Protein AF-A0A4X2KZA6-F1 (afdb_monomer_lite)

Foldseek 3Di:
DDDPPPPPPVPVLVVLLPDPPRDPVVLVPDPCNVVCVVDPDPSNVLVVLVVVLCVLLDPDVVSLCCCLQDLVNVVVLLVQLVDPDAHDLVVLQSSLSSLLSSCLPNVVSNLVSLLVPLCNVVSLVSHVVRVSSVVSVVSLCPSCPDPVSNCSNVPSPPDD

Organism: Vombatus ursinus (NCBI:txid29139)

Structure (mmCIF, N/CA/C/O backbone):
data_AF-A0A4X2KZA6-F1
#
_entry.id   AF-A0A4X2KZA6-F1
#
loop_
_atom_site.group_PDB
_atom_site.id
_atom_site.type_symbol
_atom_site.label_atom_id
_atom_site.label_alt_id
_atom_site.label_comp_id
_atom_site.label_asym_id
_atom_site.label_entity_id
_atom_site.label_seq_id
_atom_site.pdbx_PDB_ins_code
_atom_site.Cartn_x
_atom_site.Cartn_y
_atom_site.Cartn_z
_atom_site.occupancy
_atom_site.B_iso_or_equiv
_atom_site.auth_seq_id
_atom_site.auth_comp_id
_atom_site.auth_asym_id
_atom_site.auth_atom_id
_atom_site.pdbx_PDB_model_num
ATOM 1 N N . MET A 1 1 ? 1.446 -17.021 -38.242 1.00 48.38 1 MET A N 1
ATOM 2 C CA . MET A 1 1 ? 2.763 -16.904 -37.581 1.00 48.38 1 MET A CA 1
ATOM 3 C C . MET A 1 1 ? 3.527 -15.846 -38.329 1.00 48.38 1 MET A C 1
ATOM 5 O O . MET A 1 1 ? 3.624 -16.036 -39.526 1.00 48.38 1 MET A O 1
ATOM 9 N N . PHE A 1 2 ? 3.976 -14.765 -37.694 1.00 45.69 2 PHE A N 1
ATOM 10 C CA . PHE A 1 2 ? 5.085 -13.931 -38.177 1.00 45.69 2 PHE A CA 1
ATOM 11 C C . PHE A 1 2 ? 5.324 -12.830 -37.121 1.00 45.69 2 PHE A C 1
ATOM 13 O O . PHE A 1 2 ? 4.521 -11.911 -36.998 1.00 45.69 2 PHE A O 1
ATOM 20 N N . TRP A 1 3 ? 6.407 -13.007 -36.352 1.00 40.50 3 TRP A N 1
ATOM 21 C CA . TRP A 1 3 ? 7.019 -12.091 -35.370 1.00 40.50 3 TRP A CA 1
ATOM 22 C C . TRP A 1 3 ? 6.390 -11.980 -33.969 1.00 40.50 3 TRP A C 1
ATOM 24 O O . TRP A 1 3 ? 5.631 -11.067 -33.665 1.00 40.50 3 TRP A O 1
ATOM 34 N N . LYS A 1 4 ? 6.827 -12.865 -33.063 1.00 40.06 4 LYS A N 1
ATOM 35 C CA . LYS A 1 4 ? 7.121 -12.457 -31.683 1.00 40.06 4 LYS A CA 1
ATOM 36 C C . LYS A 1 4 ? 8.553 -11.933 -31.685 1.00 40.06 4 LYS A C 1
ATOM 38 O O . LYS A 1 4 ? 9.493 -12.718 -31.767 1.00 40.06 4 LYS A O 1
ATOM 43 N N . PHE A 1 5 ? 8.703 -10.615 -31.694 1.00 41.19 5 PHE A N 1
ATOM 44 C CA . PHE A 1 5 ? 9.965 -9.979 -31.340 1.00 41.19 5 PHE A CA 1
ATOM 45 C C . PHE A 1 5 ? 10.060 -10.002 -29.812 1.00 41.19 5 PHE A C 1
ATOM 47 O O . PHE A 1 5 ? 9.687 -9.044 -29.146 1.00 41.19 5 PHE A O 1
ATOM 54 N N . ASP A 1 6 ? 10.529 -11.120 -29.259 1.00 43.50 6 ASP A N 1
ATOM 55 C CA . ASP A 1 6 ? 11.071 -11.144 -27.900 1.00 43.50 6 ASP A CA 1
ATOM 56 C C . ASP A 1 6 ? 12.469 -10.509 -27.956 1.00 43.50 6 ASP A C 1
ATOM 58 O O . ASP A 1 6 ? 13.498 -11.182 -27.918 1.00 43.50 6 ASP A O 1
ATOM 62 N N . LEU A 1 7 ? 12.512 -9.187 -28.134 1.00 42.56 7 LEU A N 1
ATOM 63 C CA . LEU A 1 7 ? 13.711 -8.404 -27.875 1.00 42.56 7 LEU A CA 1
ATOM 64 C C . LEU A 1 7 ? 13.759 -8.147 -26.370 1.00 42.56 7 LEU A C 1
ATOM 66 O O . LEU A 1 7 ? 13.344 -7.097 -25.891 1.00 42.56 7 LEU A O 1
ATOM 70 N N . HIS A 1 8 ? 14.331 -9.089 -25.623 1.00 50.12 8 HIS A N 1
ATOM 71 C CA . HIS A 1 8 ? 15.082 -8.718 -24.425 1.00 50.12 8 HIS A CA 1
ATOM 72 C C . HIS A 1 8 ? 16.350 -7.973 -24.877 1.00 50.12 8 HIS A C 1
ATOM 74 O O . HIS A 1 8 ? 17.467 -8.470 -24.754 1.00 50.12 8 HIS A O 1
ATOM 80 N N . THR A 1 9 ? 16.188 -6.788 -25.467 1.00 44.00 9 THR A N 1
ATOM 81 C CA . THR A 1 9 ? 17.254 -5.787 -25.444 1.00 44.00 9 THR A CA 1
ATOM 82 C C . THR A 1 9 ? 17.269 -5.311 -24.004 1.00 44.00 9 THR A C 1
ATOM 84 O O . THR A 1 9 ? 16.255 -4.793 -23.548 1.00 44.00 9 THR A O 1
ATOM 87 N N . SER A 1 10 ? 18.346 -5.560 -23.256 1.00 53.88 10 SER A N 1
ATOM 88 C CA . SER A 1 10 ? 18.483 -4.975 -21.920 1.00 53.88 10 SER A CA 1
ATOM 89 C C . SER A 1 10 ? 18.357 -3.462 -22.079 1.00 53.88 10 SER A C 1
ATOM 91 O O . SER A 1 10 ? 19.230 -2.848 -22.702 1.00 53.88 10 SER A O 1
ATOM 93 N N . SER A 1 11 ? 17.253 -2.886 -21.610 1.00 65.69 11 SER A N 1
ATOM 94 C CA . SER A 1 11 ? 17.019 -1.449 -21.698 1.00 65.69 11 SER A CA 1
ATOM 95 C C . SER A 1 11 ? 18.155 -0.724 -20.971 1.00 65.69 11 SER A C 1
ATOM 97 O O . SER A 1 11 ? 18.778 -1.264 -20.050 1.00 65.69 11 SER A O 1
ATOM 99 N N . HIS A 1 12 ? 18.484 0.499 -21.381 1.00 81.31 12 HIS A N 1
ATOM 100 C CA . HIS A 1 12 ? 19.470 1.306 -20.653 1.00 81.31 12 HIS A CA 1
ATOM 101 C C . HIS A 1 12 ? 19.056 1.461 -19.171 1.00 81.31 12 HIS A C 1
ATOM 103 O O . HIS A 1 12 ? 19.890 1.389 -18.264 1.00 81.31 12 HIS A O 1
ATOM 109 N N . ILE A 1 13 ? 17.742 1.472 -18.926 1.00 87.19 13 ILE A N 1
ATOM 110 C CA . ILE A 1 13 ? 17.094 1.385 -17.615 1.00 87.19 13 ILE A CA 1
ATOM 111 C C . ILE A 1 13 ? 17.551 0.169 -16.794 1.00 87.19 13 ILE A C 1
ATOM 113 O O . ILE A 1 13 ? 17.859 0.325 -15.615 1.00 87.19 13 ILE A O 1
ATOM 117 N N . ASP A 1 14 ? 17.686 -1.026 -17.374 1.00 88.00 14 ASP A N 1
ATOM 118 C CA . ASP A 1 14 ? 18.187 -2.213 -16.660 1.00 88.00 14 ASP A CA 1
ATOM 119 C C . ASP A 1 14 ? 19.628 -2.042 -16.148 1.00 88.00 14 ASP A C 1
ATOM 121 O O . ASP A 1 14 ? 20.004 -2.643 -15.136 1.00 88.00 14 ASP A O 1
ATOM 125 N N . THR A 1 15 ? 20.441 -1.248 -16.852 1.00 88.38 15 THR A N 1
ATOM 126 C CA . THR A 1 15 ? 21.821 -0.925 -16.453 1.00 88.38 15 THR A CA 1
ATOM 127 C C . THR A 1 15 ? 21.826 0.122 -15.347 1.00 88.38 15 THR A C 1
ATOM 129 O O . THR A 1 15 ? 22.560 -0.011 -14.370 1.00 88.38 15 THR A O 1
ATOM 132 N N . LEU A 1 16 ? 20.963 1.132 -15.455 1.00 90.25 16 LEU A N 1
ATOM 133 C CA . LEU A 1 16 ? 20.793 2.149 -14.421 1.00 90.25 16 LEU A CA 1
ATOM 134 C C . LEU A 1 16 ? 20.285 1.556 -13.110 1.00 90.25 16 LEU A C 1
ATOM 136 O O . LEU A 1 16 ? 20.833 1.862 -12.058 1.00 90.25 16 LEU A O 1
ATOM 140 N N . LEU A 1 17 ? 19.298 0.660 -13.162 1.00 90.06 17 LEU A N 1
ATOM 141 C CA . LEU A 1 17 ? 18.714 0.013 -11.982 1.00 90.06 17 LEU A CA 1
ATOM 142 C C . LEU A 1 17 ? 19.701 -0.883 -11.214 1.00 90.06 17 LEU A C 1
ATOM 144 O O . LEU A 1 17 ? 19.417 -1.252 -10.078 1.00 90.06 17 LEU A O 1
ATOM 148 N N . GLN A 1 18 ? 20.840 -1.247 -11.812 1.00 89.19 18 GLN A N 1
ATOM 149 C CA . GLN A 1 18 ? 21.914 -1.988 -11.138 1.00 89.19 18 GLN A CA 1
ATOM 150 C C . GLN A 1 18 ? 22.877 -1.085 -10.365 1.00 89.19 18 GLN A C 1
ATOM 152 O O . GLN A 1 18 ? 23.719 -1.587 -9.624 1.00 89.19 18 GLN A O 1
ATOM 157 N N . ARG A 1 19 ? 22.789 0.232 -10.551 1.00 92.06 19 ARG A N 1
ATOM 158 C CA . ARG A 1 19 ? 23.653 1.188 -9.872 1.00 92.06 19 ARG A CA 1
ATOM 159 C C . ARG A 1 19 ? 23.135 1.472 -8.467 1.00 92.06 19 ARG A C 1
ATOM 161 O O . ARG A 1 19 ? 21.994 1.897 -8.297 1.00 92.06 19 ARG A O 1
ATOM 168 N N . ASP A 1 20 ? 24.004 1.318 -7.473 1.00 86.75 20 ASP A N 1
ATOM 169 C CA . ASP A 1 20 ? 23.682 1.629 -6.074 1.00 86.75 20 ASP A CA 1
ATOM 170 C C . ASP A 1 20 ? 23.454 3.136 -5.836 1.00 86.75 20 ASP A C 1
ATOM 172 O O . ASP A 1 20 ? 22.766 3.518 -4.892 1.00 86.75 20 ASP A O 1
ATOM 176 N N . ASP A 1 21 ? 24.010 3.999 -6.696 1.00 90.19 21 ASP A N 1
ATOM 177 C CA . ASP A 1 21 ? 23.925 5.463 -6.621 1.00 90.19 21 ASP A CA 1
ATOM 178 C C . ASP A 1 21 ? 22.786 6.070 -7.462 1.00 90.19 21 ASP A C 1
ATOM 180 O O . ASP A 1 21 ? 22.720 7.292 -7.618 1.00 90.19 21 ASP A O 1
ATOM 184 N N . LEU A 1 22 ? 21.890 5.243 -8.017 1.00 91.56 22 LEU A N 1
ATOM 185 C CA . LEU A 1 22 ? 20.811 5.711 -8.885 1.00 91.56 22 LEU A CA 1
ATOM 186 C C . LEU A 1 22 ? 19.829 6.624 -8.137 1.00 91.56 22 LEU A C 1
ATOM 188 O O . LEU A 1 22 ? 19.116 6.196 -7.222 1.00 91.56 22 LEU A O 1
ATOM 192 N N . VAL A 1 23 ? 19.692 7.859 -8.619 1.00 90.50 23 VAL A N 1
ATOM 193 C CA . VAL A 1 23 ? 18.661 8.799 -8.159 1.00 90.50 23 VAL A CA 1
ATOM 194 C C . VAL A 1 23 ? 17.470 8.830 -9.113 1.00 90.50 23 VAL A C 1
ATOM 196 O O . VAL A 1 23 ? 17.629 8.690 -10.323 1.00 90.50 23 VAL A O 1
ATOM 199 N N . LEU A 1 24 ? 16.272 9.090 -8.576 1.00 91.06 24 LEU A N 1
ATOM 200 C CA . LEU A 1 24 ? 15.030 9.098 -9.358 1.00 91.06 24 LEU A CA 1
ATOM 201 C C . LEU A 1 24 ? 15.098 10.041 -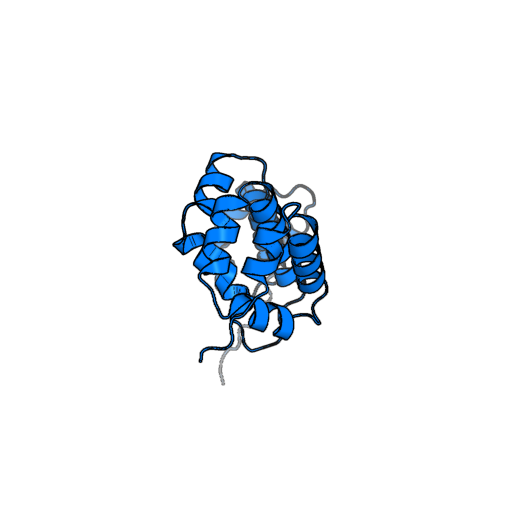10.570 1.00 91.06 24 LEU A C 1
ATOM 203 O O . LEU A 1 24 ? 14.591 9.690 -11.626 1.00 91.06 24 LEU A O 1
ATOM 207 N N . ALA A 1 25 ? 15.745 11.203 -10.439 1.00 91.06 25 ALA A N 1
ATOM 208 C CA . ALA A 1 25 ? 15.889 12.156 -11.542 1.00 91.06 25 ALA A CA 1
ATOM 209 C C . ALA A 1 25 ? 16.592 11.533 -12.759 1.00 91.06 25 ALA A C 1
ATOM 211 O O . ALA A 1 25 ? 16.088 11.648 -13.866 1.00 91.06 25 ALA A O 1
ATOM 212 N N . GLN A 1 26 ? 17.676 10.781 -12.535 1.00 91.00 26 GLN A N 1
ATOM 213 C CA . GLN A 1 26 ? 18.400 10.098 -13.613 1.00 91.00 26 GLN A CA 1
ATOM 214 C C . GLN A 1 26 ? 17.520 9.069 -14.320 1.00 91.00 26 GLN A C 1
ATOM 216 O O . GLN A 1 26 ? 17.591 8.942 -15.530 1.00 91.00 26 GLN A O 1
ATOM 221 N N . LEU A 1 27 ? 16.679 8.348 -13.573 1.00 91.19 27 LEU A N 1
ATOM 222 C CA . LEU A 1 27 ? 15.742 7.393 -14.160 1.00 91.19 27 LEU A CA 1
ATOM 223 C C . LEU A 1 27 ? 14.638 8.092 -14.972 1.00 91.19 27 LEU A C 1
ATOM 225 O O . LEU A 1 27 ? 14.212 7.568 -15.993 1.00 91.19 27 LEU A O 1
ATOM 229 N N . LEU A 1 28 ? 14.150 9.247 -14.510 1.00 90.44 28 LEU A N 1
ATOM 230 C CA . LEU A 1 28 ? 13.095 10.006 -15.190 1.00 90.44 28 LEU A CA 1
ATOM 231 C C . LEU A 1 28 ? 13.591 10.770 -16.424 1.00 90.44 28 LEU A C 1
ATOM 233 O O . LEU A 1 28 ? 12.772 11.107 -17.277 1.00 90.44 28 LEU A O 1
ATOM 237 N N . ASP A 1 29 ? 14.896 11.026 -16.515 1.00 92.50 29 ASP A N 1
ATOM 238 C CA . ASP A 1 29 ? 15.534 11.648 -17.678 1.00 92.50 29 ASP A CA 1
ATOM 239 C C . ASP A 1 29 ? 15.680 10.675 -18.868 1.00 92.50 29 ASP A C 1
ATOM 241 O O . ASP A 1 29 ? 15.975 11.106 -19.983 1.00 92.50 29 ASP A O 1
ATOM 245 N N . GLU A 1 30 ? 15.445 9.374 -18.666 1.00 90.81 30 GLU A N 1
ATOM 246 C CA . GLU A 1 30 ? 15.518 8.365 -19.727 1.00 90.81 30 GLU A CA 1
ATOM 247 C C . GLU A 1 30 ? 14.330 8.457 -20.698 1.00 90.81 30 GLU A C 1
ATOM 249 O O . GLU A 1 30 ? 13.163 8.416 -20.300 1.00 90.81 30 GLU A O 1
ATOM 254 N N . GLU A 1 31 ? 14.615 8.532 -22.003 1.00 87.19 31 GLU A N 1
ATOM 255 C CA . GLU A 1 31 ? 13.598 8.736 -23.050 1.00 87.19 31 GLU A CA 1
ATOM 256 C C . GLU A 1 31 ? 12.568 7.594 -23.129 1.00 87.19 31 GLU A C 1
ATOM 258 O O . GLU A 1 31 ? 11.407 7.803 -23.497 1.00 87.19 31 GLU A O 1
ATOM 263 N N . ASP A 1 32 ? 12.978 6.377 -22.774 1.00 87.88 32 ASP A N 1
ATOM 264 C CA . ASP A 1 32 ? 12.167 5.165 -22.818 1.00 87.88 32 ASP A CA 1
ATOM 265 C C . ASP A 1 32 ? 11.449 4.852 -21.493 1.00 87.88 32 ASP A C 1
ATOM 267 O O . ASP A 1 32 ? 10.580 3.976 -21.481 1.00 87.88 32 ASP A O 1
ATOM 271 N N . VAL A 1 33 ? 11.684 5.606 -20.405 1.00 88.00 33 VAL A N 1
ATOM 272 C CA . VAL A 1 33 ? 11.130 5.309 -19.062 1.00 88.00 33 VAL A CA 1
ATOM 273 C C . VAL A 1 33 ? 9.614 5.163 -19.054 1.00 88.00 33 VAL A C 1
ATOM 275 O O . VAL A 1 33 ? 9.063 4.241 -18.448 1.00 88.00 33 VAL A O 1
ATOM 278 N N . LEU A 1 34 ? 8.916 6.030 -19.787 1.00 87.62 34 LEU A N 1
ATOM 279 C CA . LEU A 1 34 ? 7.460 5.989 -19.888 1.00 87.62 34 LEU A CA 1
ATOM 280 C C . LEU A 1 34 ? 6.957 4.800 -20.711 1.00 87.62 34 LEU A C 1
ATOM 282 O O . LEU A 1 34 ? 5.819 4.375 -20.514 1.00 87.62 34 LEU A O 1
ATO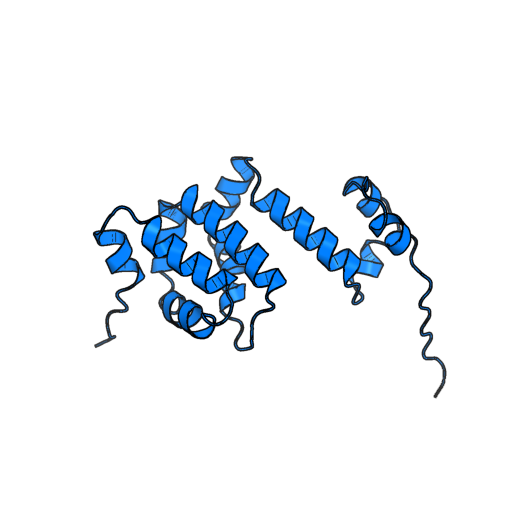M 286 N N . GLN A 1 35 ? 7.749 4.288 -21.653 1.00 86.19 35 GLN A N 1
ATOM 287 C CA . GLN A 1 35 ? 7.389 3.099 -22.428 1.00 86.19 35 GLN A CA 1
ATOM 288 C C . GLN A 1 35 ? 7.665 1.830 -21.626 1.00 86.19 35 GLN A C 1
ATOM 290 O O . GLN A 1 35 ? 6.797 0.960 -21.567 1.00 86.19 35 GLN A O 1
ATOM 295 N N . GLU A 1 36 ? 8.797 1.772 -20.926 1.00 85.56 36 GLU A N 1
ATOM 296 C CA . GLU A 1 36 ? 9.142 0.663 -20.033 1.00 85.56 36 GLU A CA 1
ATOM 297 C C . GLU A 1 36 ? 8.150 0.527 -18.868 1.00 85.56 36 GLU A C 1
ATOM 299 O 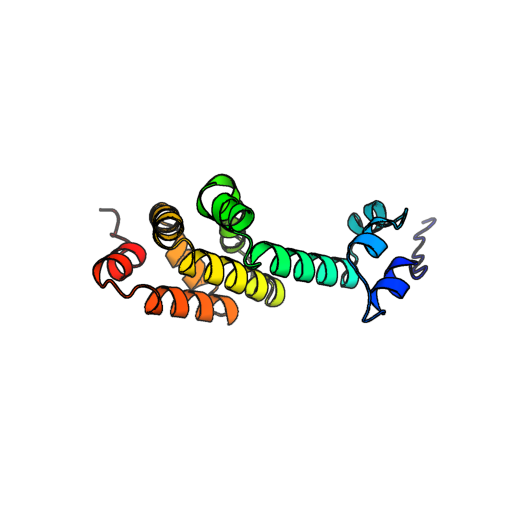O . GLU A 1 36 ? 7.821 -0.579 -18.451 1.00 85.56 36 GLU A O 1
ATOM 304 N N . CYS A 1 37 ? 7.555 1.632 -18.403 1.00 85.50 37 CYS A N 1
ATOM 305 C CA . CYS A 1 37 ? 6.473 1.589 -17.414 1.00 85.50 37 CYS A CA 1
ATOM 306 C C . CYS A 1 37 ? 5.169 0.948 -17.933 1.00 85.50 37 CYS A C 1
ATOM 308 O O . CYS A 1 37 ? 4.319 0.563 -17.129 1.00 85.50 37 CYS A O 1
ATOM 310 N N . LYS A 1 38 ? 4.962 0.862 -19.255 1.00 83.31 38 LYS A N 1
ATOM 311 C CA . LYS A 1 38 ? 3.748 0.263 -19.848 1.00 83.31 38 LYS A CA 1
ATOM 312 C C . LYS A 1 38 ? 3.859 -1.245 -20.016 1.00 83.31 38 LYS A C 1
ATOM 314 O O . LYS A 1 38 ? 2.838 -1.906 -20.210 1.00 83.31 38 LYS A O 1
ATOM 319 N N . VAL A 1 39 ? 5.074 -1.780 -19.980 1.00 86.19 39 VAL A N 1
ATOM 320 C CA . VAL A 1 39 ? 5.336 -3.213 -20.081 1.00 86.19 39 VAL A CA 1
ATOM 321 C C . VAL A 1 39 ? 5.677 -3.780 -18.700 1.00 86.19 39 VAL A C 1
ATOM 323 O O . VAL A 1 39 ? 6.099 -3.046 -17.807 1.00 86.19 39 VAL A O 1
ATOM 326 N N . PRO A 1 40 ? 5.472 -5.086 -18.458 1.00 81.25 40 PRO A N 1
ATOM 327 C CA . PRO A 1 40 ? 5.873 -5.693 -17.194 1.00 81.25 40 PRO A CA 1
ATOM 328 C C . PRO A 1 40 ? 7.400 -5.638 -16.994 1.00 81.25 40 PRO A C 1
ATOM 330 O O . PRO A 1 40 ? 8.124 -6.474 -17.528 1.00 81.25 40 PRO A O 1
ATOM 333 N N . HIS A 1 41 ? 7.882 -4.690 -16.182 1.00 87.00 41 HIS A N 1
ATOM 334 C CA . HIS A 1 41 ? 9.300 -4.532 -15.835 1.00 87.00 41 HIS A CA 1
ATOM 335 C C . HIS A 1 41 ? 9.508 -4.645 -14.308 1.00 87.00 41 HIS A C 1
ATOM 337 O O . HIS A 1 41 ? 9.462 -3.643 -13.593 1.00 87.00 41 HIS A O 1
ATOM 343 N N . PRO A 1 42 ? 9.768 -5.853 -13.764 1.00 87.19 42 PRO A N 1
ATOM 344 C CA . PRO A 1 42 ? 9.763 -6.095 -12.317 1.00 87.19 42 PRO A CA 1
ATOM 345 C C . PRO A 1 42 ? 10.746 -5.235 -11.513 1.00 87.19 42 PRO A C 1
ATOM 347 O O . PRO A 1 42 ? 10.380 -4.736 -10.456 1.00 87.19 42 PRO A O 1
ATOM 350 N N . LYS A 1 43 ? 11.974 -5.030 -12.013 1.00 88.88 43 LYS A N 1
ATOM 351 C CA . LYS A 1 43 ? 12.985 -4.201 -11.328 1.00 88.88 43 LYS A CA 1
ATOM 352 C C . LYS A 1 43 ? 12.603 -2.722 -11.277 1.00 88.88 43 LYS A C 1
ATOM 354 O O . LYS A 1 43 ? 12.756 -2.088 -10.240 1.00 88.88 43 LYS A O 1
ATOM 359 N N . LEU A 1 44 ? 12.105 -2.186 -12.393 1.00 90.38 44 LEU A N 1
ATOM 360 C CA . LEU A 1 44 ? 11.629 -0.809 -12.472 1.00 90.38 44 LEU A CA 1
ATOM 361 C C . LEU A 1 44 ? 10.452 -0.606 -11.518 1.00 90.38 44 LEU A C 1
ATOM 363 O O . LEU A 1 44 ? 10.432 0.353 -10.752 1.00 90.38 44 LEU A O 1
ATOM 367 N N . LEU A 1 45 ? 9.511 -1.553 -11.512 1.00 88.62 45 LEU A N 1
ATOM 368 C CA . LEU A 1 45 ? 8.378 -1.538 -10.598 1.00 88.62 45 LEU A CA 1
ATOM 369 C C . LEU A 1 45 ? 8.834 -1.568 -9.132 1.00 88.62 45 LEU A C 1
ATOM 371 O O . LEU A 1 45 ? 8.370 -0.748 -8.349 1.00 88.62 45 LEU A O 1
ATOM 375 N N . ASP A 1 46 ? 9.753 -2.463 -8.763 1.00 88.88 46 ASP A N 1
ATOM 376 C CA . ASP A 1 46 ? 10.295 -2.546 -7.400 1.00 88.88 46 ASP A CA 1
ATOM 377 C C . ASP A 1 46 ? 10.974 -1.236 -6.967 1.00 88.88 46 ASP A C 1
ATOM 379 O O . ASP A 1 46 ? 10.681 -0.705 -5.894 1.00 88.88 46 ASP A O 1
ATOM 383 N N . TYR A 1 47 ? 11.804 -0.654 -7.839 1.00 91.31 47 TYR A N 1
ATOM 384 C CA . TYR A 1 47 ? 12.456 0.631 -7.584 1.00 91.31 47 TYR A CA 1
ATOM 385 C C . TYR A 1 47 ? 11.435 1.756 -7.368 1.00 91.31 47 TYR A C 1
ATOM 387 O O . TYR A 1 47 ? 11.496 2.464 -6.360 1.00 91.31 47 TYR A O 1
ATOM 395 N N . LEU A 1 48 ? 10.464 1.903 -8.275 1.00 91.12 48 LEU A N 1
ATOM 396 C CA . LEU A 1 48 ? 9.442 2.948 -8.185 1.00 91.12 48 LEU A CA 1
ATOM 397 C C . LEU A 1 48 ? 8.549 2.770 -6.953 1.00 91.12 48 LEU A C 1
ATOM 399 O O . LEU A 1 48 ? 8.204 3.758 -6.304 1.00 91.12 48 LEU A O 1
ATOM 403 N N . LEU A 1 49 ? 8.199 1.532 -6.593 1.00 90.25 49 LEU A N 1
ATOM 404 C CA . LEU A 1 49 ? 7.435 1.233 -5.381 1.00 90.25 49 LEU A CA 1
ATOM 405 C C . LEU A 1 49 ? 8.216 1.591 -4.116 1.00 90.25 49 LEU A C 1
ATOM 407 O O . LEU A 1 49 ? 7.653 2.212 -3.213 1.00 90.25 49 LEU A O 1
ATOM 411 N N . ARG A 1 50 ? 9.509 1.254 -4.061 1.00 91.50 50 ARG A N 1
ATOM 412 C CA . ARG A 1 50 ? 10.386 1.607 -2.939 1.00 91.50 50 ARG A CA 1
ATOM 413 C C . ARG A 1 50 ? 10.469 3.120 -2.761 1.00 91.50 50 ARG A C 1
ATOM 415 O O . ARG A 1 50 ? 10.184 3.612 -1.671 1.00 91.50 50 ARG A O 1
ATOM 422 N N . VAL A 1 51 ? 10.776 3.851 -3.833 1.00 92.94 51 VAL A N 1
ATOM 423 C CA . VAL A 1 51 ? 10.871 5.320 -3.811 1.00 92.94 51 VAL A CA 1
ATOM 424 C C . VAL A 1 51 ? 9.528 5.952 -3.440 1.00 92.94 51 VAL A C 1
ATOM 426 O O . VAL A 1 51 ? 9.474 6.841 -2.593 1.00 92.94 51 VAL A O 1
ATOM 429 N N . SER A 1 52 ? 8.420 5.452 -3.993 1.00 92.94 52 SER A N 1
ATOM 430 C CA . SER A 1 52 ? 7.077 5.919 -3.626 1.00 92.94 52 SER A CA 1
ATOM 431 C C . SER A 1 52 ? 6.801 5.702 -2.139 1.00 92.94 52 SER A C 1
ATOM 433 O O . SER A 1 52 ? 6.311 6.602 -1.463 1.00 92.94 52 SER A O 1
ATOM 435 N N . CYS A 1 53 ? 7.153 4.535 -1.595 1.00 94.56 53 CYS A N 1
ATOM 436 C CA . CYS A 1 53 ? 6.993 4.263 -0.173 1.00 94.56 53 CYS A CA 1
ATOM 437 C C . CYS A 1 53 ? 7.848 5.200 0.691 1.00 94.56 53 CYS A C 1
ATOM 439 O O . CYS A 1 53 ? 7.377 5.650 1.735 1.00 94.56 53 CYS A O 1
ATOM 441 N N . GLU A 1 54 ? 9.084 5.500 0.294 1.00 94.00 54 GLU A N 1
ATOM 442 C CA . GLU A 1 54 ? 9.950 6.455 0.998 1.00 94.00 54 GLU A CA 1
ATOM 443 C C . GLU A 1 54 ? 9.343 7.859 1.012 1.00 94.00 54 GLU A C 1
ATOM 445 O O . GLU A 1 54 ? 9.263 8.472 2.073 1.00 94.00 54 GLU A O 1
ATOM 450 N N . ILE A 1 55 ? 8.821 8.329 -0.123 1.00 93.81 5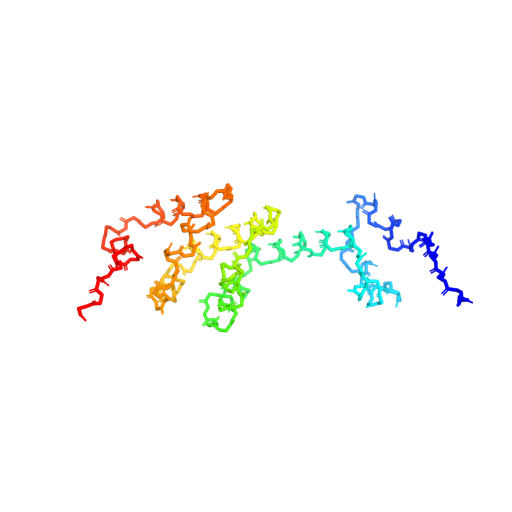5 ILE A N 1
ATOM 451 C CA . ILE A 1 55 ? 8.147 9.630 -0.225 1.00 93.81 55 ILE A CA 1
ATOM 452 C C . ILE A 1 55 ? 6.899 9.667 0.667 1.00 93.81 55 ILE A C 1
ATOM 454 O O . ILE A 1 55 ? 6.749 10.585 1.473 1.00 93.81 55 ILE A O 1
ATOM 458 N N . LEU A 1 56 ? 6.029 8.656 0.584 1.00 94.19 56 LEU A N 1
ATOM 459 C CA . LEU A 1 56 ? 4.781 8.590 1.360 1.00 94.19 56 LEU A CA 1
ATOM 460 C C . LEU A 1 56 ? 5.014 8.421 2.870 1.00 94.19 56 LEU A C 1
ATOM 462 O O . LEU A 1 56 ? 4.133 8.729 3.665 1.00 94.19 56 LEU A O 1
ATOM 466 N N . THR A 1 57 ? 6.185 7.919 3.274 1.00 94.38 57 THR A N 1
ATOM 467 C CA . THR A 1 57 ? 6.566 7.764 4.690 1.00 94.38 57 THR A CA 1
ATOM 468 C C . THR A 1 57 ? 7.534 8.842 5.177 1.00 94.38 57 THR A C 1
ATOM 470 O O . THR A 1 57 ? 7.884 8.870 6.360 1.00 94.38 57 THR A O 1
ATOM 473 N N . SER A 1 58 ? 7.937 9.762 4.297 1.00 94.44 58 SER A N 1
ATOM 474 C CA . SER A 1 58 ? 8.855 10.855 4.611 1.00 94.44 58 SER A CA 1
ATOM 475 C C . SER A 1 58 ? 8.289 11.786 5.683 1.00 94.44 58 SER A C 1
ATOM 477 O O . SER A 1 58 ? 7.078 11.881 5.893 1.00 94.44 58 SER A O 1
ATOM 479 N N . ASP A 1 59 ? 9.165 12.486 6.398 1.00 92.44 59 ASP A N 1
ATOM 480 C CA . ASP A 1 59 ? 8.771 13.451 7.431 1.00 92.44 59 ASP A CA 1
ATOM 481 C C . ASP A 1 59 ? 8.459 14.836 6.840 1.00 92.44 59 ASP A C 1
ATOM 483 O O . ASP A 1 59 ? 8.944 15.862 7.304 1.00 92.44 59 ASP A O 1
ATOM 487 N N . VAL A 1 60 ? 7.673 14.856 5.760 1.00 95.06 60 VAL A N 1
ATOM 488 C CA . VAL A 1 60 ? 7.225 16.080 5.086 1.00 95.06 60 VAL A CA 1
ATOM 489 C C . VAL A 1 60 ? 5.766 16.343 5.479 1.00 95.06 60 VAL A C 1
ATOM 491 O O . VAL A 1 60 ? 4.884 15.600 5.036 1.00 95.06 60 VAL A O 1
ATOM 494 N N . PRO A 1 61 ? 5.471 17.370 6.302 1.00 91.44 61 PRO A N 1
ATOM 495 C CA . PRO A 1 61 ? 4.123 17.628 6.810 1.00 91.44 61 PRO A CA 1
ATOM 496 C C . PRO A 1 61 ? 3.073 17.738 5.707 1.00 91.44 61 PRO A C 1
ATOM 498 O O . PRO A 1 61 ? 2.050 17.079 5.785 1.00 91.44 61 PRO A O 1
ATOM 501 N N . GLN A 1 62 ? 3.375 18.444 4.617 1.00 94.81 62 GLN A N 1
ATOM 502 C CA . GLN A 1 62 ? 2.446 18.658 3.504 1.00 94.81 62 GLN A CA 1
ATOM 503 C C . GLN A 1 62 ? 1.994 17.346 2.846 1.00 94.81 62 GLN A C 1
ATOM 505 O O . GLN A 1 62 ? 0.843 17.230 2.434 1.00 94.81 62 GLN A O 1
ATOM 510 N N . ILE A 1 63 ? 2.885 16.351 2.757 1.00 93.69 63 ILE A N 1
ATOM 511 C CA . ILE A 1 63 ? 2.554 15.027 2.213 1.00 93.69 63 ILE A CA 1
ATOM 512 C C . ILE A 1 63 ? 1.678 14.264 3.208 1.00 93.69 63 ILE A C 1
ATOM 514 O O . ILE A 1 63 ? 0.657 13.699 2.825 1.00 93.69 63 ILE A O 1
ATOM 518 N N . ASN A 1 64 ? 2.053 14.269 4.489 1.00 92.06 64 ASN A N 1
ATOM 519 C CA . ASN A 1 64 ? 1.299 13.585 5.541 1.00 92.06 64 ASN A CA 1
ATOM 520 C C . ASN A 1 64 ? -0.102 14.194 5.741 1.00 92.06 64 ASN A C 1
ATOM 522 O O . ASN A 1 64 ? -1.059 13.458 5.969 1.00 92.06 64 ASN A O 1
ATOM 526 N N . ASP A 1 65 ? -0.224 15.518 5.645 1.00 92.69 65 ASP A N 1
ATOM 527 C CA . ASP A 1 65 ? -1.481 16.261 5.723 1.00 92.69 65 ASP A CA 1
ATOM 528 C C . ASP A 1 65 ? -2.379 15.889 4.544 1.00 92.69 65 ASP A C 1
ATOM 530 O O . ASP A 1 65 ? -3.500 15.433 4.755 1.00 92.69 65 ASP A O 1
ATOM 534 N N . ALA A 1 66 ? -1.854 15.958 3.315 1.00 94.00 66 ALA A N 1
ATOM 535 C CA . ALA A 1 66 ? -2.597 15.565 2.122 1.00 94.00 66 ALA A CA 1
ATOM 536 C C . ALA A 1 66 ? -3.086 14.109 2.198 1.00 94.00 66 ALA A C 1
ATOM 538 O O . ALA A 1 66 ? -4.254 13.839 1.941 1.00 94.00 66 ALA A O 1
ATOM 539 N N . LEU A 1 67 ? -2.224 13.167 2.596 1.00 93.38 67 LEU A N 1
ATOM 540 C CA . LEU A 1 67 ? -2.598 11.754 2.712 1.00 93.38 67 LEU A CA 1
ATOM 541 C C . LEU A 1 67 ? -3.576 11.473 3.853 1.00 93.38 67 LEU A C 1
ATOM 543 O O . LEU A 1 67 ? -4.371 10.550 3.734 1.00 93.38 67 LEU A O 1
ATOM 547 N N . GLY A 1 68 ? -3.481 12.195 4.970 1.00 91.75 68 GLY A N 1
ATOM 548 C CA . GLY A 1 68 ? -4.311 11.960 6.151 1.00 91.75 68 GLY A CA 1
ATOM 549 C C . GLY A 1 68 ? -5.673 12.651 6.107 1.00 91.75 68 GLY A C 1
ATOM 550 O O . GLY A 1 68 ? -6.584 12.207 6.799 1.00 91.75 68 GLY A O 1
ATOM 551 N N . GLU A 1 69 ? -5.812 13.731 5.336 1.00 92.81 69 GLU A N 1
ATOM 552 C CA . GLU A 1 69 ? -7.018 14.573 5.309 1.00 92.81 69 GLU A CA 1
ATOM 553 C C . GLU A 1 69 ? -7.840 14.405 4.022 1.00 92.81 69 GLU A C 1
ATOM 555 O O . GLU A 1 69 ? -9.039 14.682 4.025 1.00 92.81 69 GLU A O 1
ATOM 560 N N . ASP A 1 70 ? -7.241 13.899 2.939 1.00 95.06 70 ASP A N 1
ATOM 561 C CA . ASP A 1 70 ? -7.957 13.575 1.704 1.00 95.06 70 ASP A CA 1
ATOM 562 C C . ASP A 1 70 ? -8.520 12.141 1.752 1.00 95.06 70 ASP A C 1
ATOM 564 O O . ASP A 1 70 ? -7.815 11.145 1.547 1.00 95.06 70 ASP A O 1
ATOM 568 N N . GLU A 1 71 ? -9.832 12.028 1.981 1.00 93.31 71 GLU A N 1
ATOM 569 C CA . GLU A 1 71 ? -10.528 10.737 1.999 1.00 93.31 71 GLU A CA 1
ATOM 570 C C . GLU A 1 71 ? -10.427 9.965 0.676 1.00 93.31 71 GLU A C 1
ATOM 572 O O . GLU A 1 71 ? -10.491 8.733 0.684 1.00 93.31 71 GLU A O 1
ATOM 577 N N . ALA A 1 72 ? -10.261 10.639 -0.466 1.00 95.44 72 ALA A N 1
ATOM 578 C CA . ALA A 1 72 ? -10.103 9.963 -1.748 1.00 95.44 72 ALA A CA 1
ATOM 579 C C . ALA A 1 72 ? -8.730 9.281 -1.840 1.00 95.44 72 ALA A C 1
ATOM 581 O O . ALA A 1 72 ? -8.634 8.164 -2.359 1.00 95.44 72 ALA A O 1
ATOM 582 N N . LEU A 1 73 ? -7.676 9.907 -1.307 1.00 95.00 73 LEU A N 1
ATOM 583 C CA . LEU A 1 73 ? -6.342 9.304 -1.221 1.00 95.00 73 LEU A CA 1
ATOM 584 C C . LEU A 1 73 ? -6.312 8.146 -0.218 1.00 95.00 73 LEU A C 1
ATOM 586 O O . LEU A 1 73 ? -5.826 7.063 -0.559 1.00 95.00 73 LEU A O 1
ATOM 590 N N . LEU A 1 74 ? -6.908 8.325 0.965 1.00 94.88 74 LEU A N 1
ATOM 591 C CA . LEU A 1 74 ? -7.093 7.235 1.931 1.00 94.88 74 LEU A CA 1
ATOM 592 C C . LEU A 1 74 ? -7.903 6.084 1.331 1.00 94.88 74 LEU A C 1
ATOM 594 O O . LEU A 1 74 ? -7.545 4.922 1.505 1.00 94.88 74 LEU A O 1
ATOM 598 N N . GLY A 1 75 ? -8.947 6.396 0.561 1.00 95.06 75 GLY A N 1
ATOM 599 C CA . GLY A 1 75 ? -9.751 5.426 -0.175 1.00 95.06 75 GLY A CA 1
ATOM 600 C C . GLY A 1 75 ? -8.933 4.596 -1.161 1.00 95.06 75 GLY A C 1
ATOM 601 O O . GLY A 1 75 ? -9.112 3.381 -1.230 1.00 95.06 75 GLY A O 1
ATOM 602 N N . ARG A 1 76 ? -7.990 5.213 -1.882 1.00 94.75 76 ARG A N 1
ATOM 603 C CA . ARG A 1 76 ? -7.092 4.492 -2.800 1.00 94.75 76 ARG A CA 1
ATOM 604 C C . ARG A 1 76 ? -6.140 3.553 -2.066 1.00 94.75 76 ARG A C 1
ATOM 606 O O . ARG A 1 76 ? -5.965 2.423 -2.513 1.00 94.75 76 ARG A O 1
ATOM 613 N N . LEU A 1 77 ? -5.553 3.994 -0.951 1.00 93.44 77 LEU A N 1
ATOM 614 C CA . LEU A 1 77 ? -4.713 3.132 -0.112 1.00 93.44 77 LEU A CA 1
ATOM 615 C C . LEU A 1 77 ? -5.532 1.965 0.447 1.00 93.44 77 LEU A C 1
ATOM 617 O O . LEU A 1 77 ? -5.142 0.809 0.310 1.00 93.44 77 LEU A O 1
ATOM 621 N N . TYR A 1 78 ? -6.697 2.267 1.014 1.00 94.56 78 TYR A N 1
ATOM 622 C CA . TYR A 1 78 ? -7.628 1.289 1.567 1.00 94.56 78 TYR A CA 1
ATOM 623 C C . TYR A 1 78 ? -8.070 0.238 0.540 1.00 94.56 78 TYR A C 1
ATOM 625 O O . TYR A 1 78 ? -8.163 -0.942 0.875 1.00 94.56 78 TYR A O 1
ATOM 633 N N . GLY A 1 79 ? -8.274 0.639 -0.720 1.00 95.19 79 GLY A N 1
ATOM 634 C CA . GLY A 1 79 ? -8.650 -0.257 -1.817 1.00 95.19 79 GLY A CA 1
ATOM 635 C C . GLY A 1 79 ? -7.696 -1.439 -2.016 1.00 95.19 79 GLY A C 1
ATOM 636 O O . GLY A 1 79 ? -8.112 -2.481 -2.517 1.00 95.19 79 GLY A O 1
ATOM 637 N N . PHE A 1 80 ? -6.446 -1.345 -1.548 1.00 94.81 80 PHE A N 1
ATOM 638 C CA . PHE A 1 80 ? -5.518 -2.475 -1.527 1.00 94.81 80 PHE A CA 1
ATOM 639 C C . PHE A 1 80 ? -6.054 -3.681 -0.735 1.00 94.81 80 PHE A C 1
ATOM 641 O O . PHE A 1 80 ? -5.844 -4.822 -1.145 1.00 94.81 80 PHE A O 1
ATOM 648 N N . LEU A 1 81 ? -6.781 -3.447 0.362 1.00 94.06 81 LEU A N 1
ATOM 649 C CA . LEU A 1 81 ? -7.378 -4.512 1.171 1.00 94.06 81 LEU A CA 1
ATOM 650 C C . LEU A 1 81 ? -8.610 -5.136 0.509 1.00 94.06 81 LEU A C 1
ATOM 652 O O . LEU A 1 81 ? -8.910 -6.295 0.770 1.00 94.06 81 LEU A O 1
ATOM 656 N N . GLN A 1 82 ? -9.297 -4.407 -0.374 1.00 93.56 82 GLN A N 1
ATOM 657 C CA . GLN A 1 82 ? -10.510 -4.882 -1.051 1.00 93.56 82 GLN A CA 1
ATOM 658 C C . GLN A 1 82 ? -10.228 -5.939 -2.131 1.00 93.56 82 GLN A C 1
ATOM 660 O O . GLN A 1 82 ? -11.156 -6.509 -2.704 1.00 93.56 82 GLN A O 1
ATOM 665 N N . ASN A 1 83 ? -8.954 -6.233 -2.404 1.00 89.38 83 ASN A N 1
ATOM 666 C CA . ASN A 1 83 ? -8.570 -7.340 -3.268 1.00 89.38 83 ASN A CA 1
ATOM 667 C C . ASN A 1 83 ? -9.067 -8.672 -2.687 1.00 89.38 83 ASN A C 1
ATOM 669 O O . ASN A 1 83 ? -8.759 -9.023 -1.551 1.00 89.38 83 ASN A O 1
ATOM 673 N N . THR A 1 84 ? -9.816 -9.431 -3.489 1.00 81.00 84 THR A N 1
ATOM 674 C CA . THR A 1 84 ? -10.395 -10.721 -3.077 1.00 81.00 84 THR A CA 1
ATOM 675 C C . THR A 1 84 ? -9.374 -11.862 -3.073 1.00 81.00 84 THR A C 1
ATOM 677 O O . THR A 1 84 ? -9.527 -12.824 -2.321 1.00 81.00 84 THR A O 1
ATOM 680 N N . GLY A 1 85 ? -8.325 -11.757 -3.896 1.00 89.69 85 GLY A N 1
ATOM 681 C CA . GLY A 1 85 ? -7.216 -12.711 -3.962 1.00 89.69 85 GLY A CA 1
ATOM 682 C C . GLY A 1 85 ? -6.142 -12.488 -2.886 1.00 89.69 85 GLY A C 1
ATOM 683 O O . GLY A 1 85 ? -6.208 -11.512 -2.140 1.00 89.69 85 GLY A O 1
ATOM 684 N N . PRO A 1 86 ? -5.129 -13.371 -2.808 1.00 90.44 86 PRO A N 1
ATOM 685 C CA . PRO A 1 86 ? -4.020 -13.200 -1.876 1.00 90.44 86 PRO A CA 1
ATOM 686 C C . PRO A 1 86 ? -3.234 -11.922 -2.194 1.00 90.44 86 PRO A C 1
ATOM 688 O O . PRO A 1 86 ? -2.929 -11.637 -3.355 1.00 90.44 86 PRO A O 1
ATOM 691 N N . LEU A 1 87 ? -2.875 -11.164 -1.158 1.00 93.19 87 LEU A N 1
ATOM 692 C CA . LEU A 1 87 ? -2.048 -9.972 -1.316 1.00 93.19 87 LEU A CA 1
ATOM 693 C C . LEU A 1 87 ? -0.617 -10.350 -1.692 1.00 93.19 87 LEU A C 1
ATOM 695 O O . LEU A 1 87 ? -0.057 -11.334 -1.207 1.00 93.19 87 LEU A O 1
ATOM 699 N N . ASN A 1 88 ? 0.012 -9.511 -2.512 1.00 91.31 88 ASN A N 1
ATOM 700 C CA . ASN A 1 88 ? 1.447 -9.598 -2.735 1.00 91.31 88 ASN A CA 1
ATOM 701 C C . ASN A 1 88 ? 2.181 -9.208 -1.429 1.00 91.31 88 ASN A C 1
ATOM 703 O O . ASN A 1 88 ? 1.979 -8.085 -0.958 1.00 91.31 88 ASN A O 1
ATOM 707 N N . PRO A 1 89 ? 3.042 -10.073 -0.851 1.00 92.69 89 PRO A N 1
ATOM 708 C CA . PRO A 1 89 ? 3.700 -9.798 0.430 1.00 92.69 89 PRO A CA 1
ATOM 709 C C . PRO A 1 89 ? 4.561 -8.528 0.438 1.00 92.69 89 PRO A C 1
ATOM 711 O O . PRO A 1 89 ? 4.590 -7.813 1.440 1.00 92.69 89 PRO A O 1
ATOM 714 N N . LEU A 1 90 ? 5.223 -8.215 -0.679 1.00 91.00 90 LEU A N 1
ATOM 715 C CA . LEU A 1 90 ? 6.036 -7.008 -0.816 1.00 91.00 90 LEU A CA 1
ATOM 716 C C . LEU A 1 90 ? 5.148 -5.759 -0.806 1.00 91.00 90 LEU A C 1
ATOM 718 O O . LEU A 1 90 ? 5.359 -4.857 0.004 1.00 91.00 90 LEU A O 1
ATOM 722 N N . LEU A 1 91 ? 4.098 -5.733 -1.631 1.00 92.75 91 LEU A N 1
ATOM 723 C CA . LEU A 1 91 ? 3.140 -4.620 -1.635 1.00 92.75 91 LEU A CA 1
ATOM 724 C C . LEU A 1 91 ? 2.447 -4.463 -0.280 1.00 92.75 91 LEU A C 1
ATOM 726 O O . LEU A 1 91 ? 2.279 -3.342 0.192 1.00 92.75 91 LEU A O 1
ATOM 730 N N . ALA A 1 92 ? 2.106 -5.572 0.378 1.00 95.44 92 ALA A N 1
ATOM 731 C CA . ALA A 1 92 ? 1.523 -5.551 1.712 1.00 95.44 92 ALA A CA 1
ATOM 732 C C . ALA A 1 92 ? 2.478 -4.939 2.744 1.00 95.44 92 ALA A C 1
ATOM 734 O O . ALA A 1 92 ? 2.028 -4.217 3.632 1.00 95.44 92 ALA A O 1
ATOM 735 N N . SER A 1 93 ? 3.789 -5.171 2.615 1.00 95.12 93 SER A N 1
ATOM 736 C CA . SER A 1 93 ? 4.792 -4.547 3.483 1.00 95.12 93 SER A CA 1
ATOM 737 C C . SER A 1 93 ? 4.871 -3.029 3.285 1.00 95.12 93 SER A C 1
ATOM 739 O O . SER A 1 93 ? 4.861 -2.293 4.273 1.00 95.12 93 SER A O 1
ATOM 741 N N . PHE A 1 94 ? 4.839 -2.545 2.036 1.00 95.38 94 PHE A N 1
ATOM 742 C CA . PHE A 1 94 ? 4.781 -1.111 1.741 1.00 95.38 94 PHE A CA 1
ATOM 743 C C . PHE A 1 94 ? 3.477 -0.486 2.242 1.00 95.38 94 PHE A C 1
ATOM 745 O O . PHE A 1 94 ? 3.513 0.524 2.942 1.00 95.38 94 PHE A O 1
ATOM 752 N N . PHE A 1 95 ? 2.335 -1.123 1.971 1.00 95.75 95 PHE A N 1
ATOM 753 C CA . PHE A 1 95 ? 1.030 -0.690 2.467 1.00 95.75 95 PHE A CA 1
ATOM 754 C C . PHE A 1 95 ? 1.011 -0.587 3.997 1.00 95.75 95 PHE A C 1
ATOM 756 O O . PHE A 1 95 ? 0.662 0.458 4.542 1.00 95.75 95 PHE A O 1
ATOM 763 N N . SER A 1 96 ? 1.441 -1.641 4.695 1.00 95.31 96 SER A N 1
ATOM 764 C CA . SER A 1 96 ? 1.501 -1.684 6.160 1.00 95.31 96 SER A CA 1
ATOM 765 C C . SER A 1 96 ? 2.401 -0.586 6.725 1.00 95.31 96 SER A C 1
ATOM 767 O O . SER A 1 96 ? 2.053 0.055 7.717 1.00 95.31 96 SER A O 1
ATOM 769 N N . LYS A 1 97 ? 3.536 -0.313 6.070 1.00 94.44 97 LYS A N 1
ATOM 770 C CA . LYS A 1 97 ? 4.447 0.765 6.461 1.00 94.44 97 LYS A CA 1
ATOM 771 C C . LYS A 1 97 ? 3.800 2.145 6.298 1.00 94.44 97 LYS A C 1
ATOM 773 O O . LYS A 1 97 ? 3.828 2.921 7.249 1.00 94.44 97 LYS A O 1
ATOM 778 N N . VAL A 1 98 ? 3.191 2.433 5.144 1.00 95.38 98 VAL A N 1
ATOM 779 C CA . VAL A 1 98 ? 2.502 3.711 4.879 1.00 95.38 98 VAL A CA 1
ATOM 780 C C . VAL A 1 98 ? 1.343 3.911 5.853 1.00 95.38 98 VAL A C 1
ATOM 782 O O . VAL A 1 98 ? 1.298 4.921 6.552 1.00 95.38 98 VAL A O 1
ATOM 785 N N . MET A 1 99 ? 0.453 2.922 5.976 1.00 93.94 99 MET A N 1
ATOM 786 C CA . MET A 1 99 ? -0.673 2.982 6.909 1.00 93.94 99 MET A CA 1
ATOM 787 C C . MET A 1 99 ? -0.201 3.135 8.352 1.00 93.94 99 MET A C 1
ATOM 789 O O . MET A 1 99 ? -0.745 3.955 9.079 1.00 93.94 99 MET A O 1
ATOM 793 N N . GLY A 1 100 ? 0.833 2.401 8.769 1.00 92.00 100 GLY A N 1
ATOM 794 C CA . GLY A 1 100 ? 1.389 2.505 10.117 1.00 92.00 100 GLY A CA 1
ATOM 795 C C . GLY A 1 100 ? 1.916 3.906 10.438 1.00 92.00 100 GLY A C 1
ATOM 796 O O . GLY A 1 100 ? 1.678 4.414 11.533 1.00 92.00 100 GLY A O 1
ATOM 797 N N . VAL A 1 101 ? 2.587 4.555 9.482 1.00 92.06 101 VAL A N 1
ATOM 798 C CA . VAL A 1 101 ? 3.051 5.943 9.632 1.00 92.06 101 VAL A CA 1
ATOM 799 C C . VAL A 1 101 ? 1.872 6.913 9.711 1.00 92.06 101 VAL A C 1
ATOM 801 O O . VAL A 1 101 ? 1.851 7.763 10.601 1.00 92.06 101 VAL A O 1
ATOM 804 N N . LEU A 1 102 ? 0.867 6.763 8.844 1.00 92.44 102 LEU A N 1
ATOM 805 C CA . LEU A 1 102 ? -0.331 7.609 8.858 1.00 92.44 102 LEU A CA 1
ATOM 806 C C . LEU A 1 102 ? -1.144 7.437 10.146 1.00 92.44 102 LEU A C 1
ATOM 808 O O . LEU A 1 102 ? -1.571 8.426 10.729 1.00 92.44 102 LEU A O 1
ATOM 812 N N . ILE A 1 103 ? -1.303 6.210 10.645 1.00 90.50 103 ILE A N 1
ATOM 813 C CA . ILE A 1 103 ? -1.981 5.932 11.919 1.00 90.50 103 ILE A CA 1
ATOM 814 C C . ILE A 1 103 ? -1.253 6.612 13.078 1.00 90.50 103 ILE A C 1
ATOM 816 O O . ILE A 1 103 ? -1.911 7.127 13.973 1.00 90.50 103 ILE A O 1
ATOM 820 N N . ASN A 1 104 ? 0.081 6.639 13.074 1.00 88.25 104 ASN A N 1
ATOM 821 C CA . ASN A 1 104 ? 0.855 7.283 14.135 1.00 88.25 104 ASN A CA 1
ATOM 822 C C . ASN A 1 104 ? 0.782 8.820 14.042 1.00 88.25 104 ASN A C 1
ATOM 824 O O . ASN A 1 104 ? 0.519 9.499 15.027 1.00 88.25 104 ASN A O 1
ATOM 828 N N . ARG A 1 105 ? 0.951 9.383 12.840 1.00 89.44 105 ARG A N 1
ATOM 829 C CA . ARG A 1 105 ? 1.020 10.841 12.634 1.00 89.44 105 ARG A CA 1
ATOM 830 C C . ARG A 1 105 ? -0.343 11.538 12.566 1.00 89.44 105 ARG A C 1
ATOM 832 O O . ARG A 1 105 ? -0.454 12.700 12.942 1.00 89.44 105 ARG A O 1
ATOM 839 N N . LYS A 1 106 ? -1.368 10.856 12.051 1.00 90.25 106 LYS A N 1
ATOM 840 C CA . LYS A 1 106 ? -2.715 11.378 11.749 1.00 90.25 106 LYS A CA 1
ATOM 841 C C . LYS A 1 106 ? -3.801 10.474 12.336 1.00 90.25 106 LYS A C 1
ATOM 843 O O . LYS A 1 106 ? -4.808 10.180 11.694 1.00 90.25 106 LYS A O 1
ATOM 848 N N . THR A 1 107 ? -3.592 10.014 13.572 1.00 87.81 107 THR A N 1
ATOM 849 C CA . THR A 1 107 ? -4.449 9.013 14.227 1.00 87.81 107 THR A CA 1
ATOM 850 C C . THR A 1 107 ? -5.927 9.384 14.183 1.00 87.81 107 THR A C 1
ATOM 852 O O . THR A 1 107 ? -6.742 8.560 13.787 1.00 87.81 107 THR A O 1
ATOM 855 N N . GLY A 1 108 ? -6.289 10.616 14.552 1.00 88.19 108 GLY A N 1
ATOM 856 C CA . GLY A 1 108 ? -7.692 11.036 14.614 1.00 88.19 108 GLY A CA 1
ATOM 857 C C . GLY A 1 108 ? -8.401 10.933 13.262 1.00 88.19 108 GLY A C 1
ATOM 858 O O . GLY A 1 108 ? -9.466 10.325 13.167 1.00 88.19 108 GLY A O 1
ATOM 859 N N . GLN A 1 109 ? -7.781 11.472 12.211 1.00 91.44 109 GLN A N 1
ATOM 860 C CA . GLN A 1 109 ? -8.329 11.479 10.856 1.00 91.44 109 GLN A CA 1
ATOM 861 C C . GLN A 1 109 ? -8.410 10.064 10.276 1.00 91.44 109 GLN A C 1
ATOM 863 O O . GLN A 1 109 ? -9.474 9.639 9.825 1.00 91.44 109 GLN A O 1
ATOM 868 N N . VAL A 1 110 ? -7.317 9.299 10.359 1.00 91.38 110 VAL A N 1
ATOM 869 C CA . VAL A 1 110 ? -7.256 7.939 9.804 1.00 91.38 110 VAL A CA 1
ATOM 870 C C . VAL A 1 110 ? -8.229 7.012 10.530 1.00 91.38 110 VAL A C 1
ATOM 872 O O . VAL A 1 110 ? -8.927 6.233 9.887 1.00 91.38 110 VAL A O 1
ATOM 875 N N . MET A 1 111 ? -8.343 7.111 11.856 1.00 88.88 111 MET A N 1
ATOM 876 C CA . MET A 1 111 ? -9.279 6.278 12.617 1.00 88.88 111 MET A CA 1
ATOM 877 C C . MET A 1 111 ? -10.736 6.655 12.359 1.00 88.88 111 MET A C 1
ATOM 879 O O . MET A 1 111 ? -11.578 5.763 12.272 1.00 88.88 111 MET A O 1
ATOM 883 N N . SER A 1 112 ? -11.037 7.946 12.187 1.00 90.62 112 SER A N 1
ATOM 884 C CA . SER A 1 112 ? -12.363 8.401 11.753 1.00 90.62 112 SER A CA 1
ATOM 885 C C . SER A 1 112 ? -12.730 7.814 10.386 1.00 90.62 112 SER A C 1
ATOM 887 O O . SER A 1 112 ? -13.807 7.244 10.222 1.00 90.62 112 SER A O 1
ATOM 889 N N . PHE A 1 113 ? -11.799 7.860 9.428 1.00 93.44 113 PHE A N 1
ATOM 890 C CA . PHE A 1 113 ? -11.980 7.260 8.108 1.00 93.44 113 PHE A CA 1
ATOM 891 C C . PHE A 1 113 ? -12.217 5.743 8.185 1.00 93.44 113 PHE A C 1
ATOM 893 O O . PHE A 1 113 ? -13.188 5.244 7.618 1.00 93.44 113 PHE A O 1
ATOM 900 N N . LEU A 1 114 ? -11.363 5.006 8.906 1.00 91.06 114 LEU A N 1
ATOM 901 C CA . LEU A 1 114 ? -11.457 3.546 9.022 1.00 91.06 114 LEU A CA 1
ATOM 902 C C . LEU A 1 114 ? -12.744 3.102 9.726 1.00 91.06 114 LEU A C 1
ATOM 904 O O . LEU A 1 114 ? -13.330 2.095 9.340 1.00 91.06 114 LEU A O 1
ATOM 908 N N . ARG A 1 115 ? -13.228 3.869 10.710 1.00 86.00 115 ARG A N 1
ATOM 909 C CA . ARG A 1 115 ? -14.504 3.603 11.396 1.00 86.00 115 ARG A CA 1
ATOM 910 C C . ARG A 1 115 ? -15.699 3.640 10.448 1.00 86.00 115 ARG A C 1
ATOM 912 O O . ARG A 1 115 ? -16.630 2.860 10.607 1.00 86.00 115 ARG A O 1
ATOM 919 N N . ASN A 1 116 ? -15.664 4.512 9.445 1.00 90.69 116 ASN A N 1
ATOM 920 C CA . ASN A 1 116 ? -16.722 4.603 8.441 1.00 90.69 116 ASN A CA 1
ATOM 921 C C . ASN A 1 116 ? -16.684 3.442 7.423 1.00 90.69 116 ASN A C 1
ATOM 923 O O . ASN A 1 116 ? -17.524 3.387 6.523 1.00 90.69 116 ASN A O 1
ATOM 927 N N . LYS A 1 117 ? -15.727 2.508 7.543 1.00 90.94 117 LYS A N 1
ATOM 928 C CA . LYS A 1 117 ? -15.576 1.322 6.689 1.00 90.94 117 LYS A CA 1
ATOM 929 C C . LYS A 1 117 ? -15.930 0.051 7.461 1.00 90.94 117 LYS A C 1
ATOM 931 O O . LYS A 1 117 ? -15.074 -0.576 8.081 1.00 90.94 117 LYS A O 1
ATOM 936 N N . ALA A 1 118 ? -17.198 -0.355 7.395 1.00 89.62 118 ALA A N 1
ATOM 937 C CA . ALA A 1 118 ? -17.697 -1.552 8.083 1.00 89.62 118 ALA A CA 1
ATOM 938 C C . ALA A 1 118 ? -16.986 -2.856 7.655 1.00 89.62 118 ALA A C 1
ATOM 940 O O . ALA A 1 118 ? -16.909 -3.813 8.421 1.00 89.62 118 ALA A O 1
ATOM 941 N N . ASP A 1 119 ? -16.437 -2.889 6.441 1.00 92.88 119 ASP A N 1
ATOM 942 C CA . ASP A 1 119 ? -15.674 -3.995 5.867 1.00 92.88 119 ASP A CA 1
ATOM 943 C C . ASP A 1 119 ? -14.200 -4.022 6.303 1.00 92.88 119 ASP A C 1
ATOM 945 O O . ASP A 1 119 ? -13.515 -5.011 6.058 1.00 92.88 119 ASP A O 1
ATOM 949 N N . PHE A 1 120 ? -13.691 -3.005 7.007 1.00 91.88 120 PHE A N 1
ATOM 950 C CA . PHE A 1 120 ? -12.269 -2.923 7.353 1.00 91.88 120 PHE A CA 1
ATOM 951 C C . PHE A 1 120 ? -11.757 -4.106 8.183 1.00 91.88 120 PHE A C 1
ATOM 953 O O . PHE A 1 120 ? -10.774 -4.744 7.802 1.00 91.88 120 PHE A O 1
ATOM 960 N N . VAL A 1 121 ? -12.416 -4.420 9.302 1.00 90.25 121 VAL A N 1
ATOM 961 C CA . VAL A 1 121 ? -12.016 -5.547 10.161 1.00 90.25 121 VAL A CA 1
ATOM 962 C C . VAL A 1 121 ? -12.167 -6.885 9.426 1.00 90.25 121 VAL A C 1
ATOM 964 O O . VAL A 1 121 ? -11.196 -7.645 9.416 1.00 90.25 121 VAL A O 1
ATOM 967 N N . PRO A 1 122 ? -13.300 -7.178 8.749 1.00 92.69 122 PRO A N 1
ATOM 968 C CA . PRO A 1 122 ? -13.409 -8.354 7.888 1.00 92.69 122 PRO A CA 1
ATOM 969 C C . PRO A 1 122 ? -12.271 -8.490 6.867 1.00 92.69 122 PRO A C 1
ATOM 971 O O . PRO A 1 122 ? -11.718 -9.578 6.720 1.00 92.69 122 PRO A O 1
ATOM 974 N N . LEU A 1 123 ? -11.872 -7.400 6.203 1.00 94.31 123 LEU A N 1
ATOM 975 C CA . LEU A 1 123 ? -10.785 -7.423 5.221 1.00 94.31 123 LEU A CA 1
ATOM 976 C C . LEU A 1 123 ? -9.411 -7.660 5.864 1.00 94.31 123 LEU A C 1
ATOM 978 O O . LEU A 1 123 ? -8.609 -8.418 5.320 1.00 94.31 123 LEU A O 1
ATOM 982 N N . LEU A 1 124 ? -9.130 -7.072 7.034 1.00 92.38 124 LEU A N 1
ATOM 983 C CA . LEU A 1 124 ? -7.896 -7.366 7.776 1.00 92.38 124 LEU A CA 1
ATOM 984 C C . LEU A 1 124 ? -7.809 -8.846 8.162 1.00 92.38 124 LEU A C 1
ATOM 986 O O . LEU A 1 124 ? -6.742 -9.446 8.049 1.00 92.38 124 LEU A O 1
ATOM 990 N N . LEU A 1 125 ? -8.926 -9.435 8.597 1.00 91.75 125 LEU A N 1
ATOM 991 C CA . LEU A 1 125 ? -8.994 -10.848 8.964 1.00 91.75 125 LEU A CA 1
ATOM 992 C C . LEU A 1 125 ? -8.851 -11.766 7.748 1.00 91.75 125 LEU A C 1
ATOM 994 O O . LEU A 1 125 ? -8.138 -12.763 7.828 1.00 91.75 125 LEU A O 1
ATOM 998 N N . HIS A 1 126 ? -9.467 -11.415 6.616 1.00 94.19 126 HIS A N 1
ATOM 999 C CA . HIS A 1 126 ? -9.308 -12.149 5.355 1.00 94.19 126 HIS A CA 1
ATOM 1000 C C . HIS A 1 126 ? -7.837 -12.230 4.925 1.00 94.19 126 HIS A C 1
ATOM 1002 O O . HIS A 1 126 ? -7.369 -13.273 4.472 1.00 94.19 126 HIS A O 1
ATOM 1008 N N . HIS A 1 127 ? -7.078 -11.155 5.150 1.00 95.31 127 HIS A N 1
ATOM 1009 C CA . HIS A 1 127 ? -5.671 -11.045 4.754 1.00 95.31 127 HIS A CA 1
ATOM 1010 C C . HIS A 1 127 ? -4.657 -11.328 5.871 1.00 95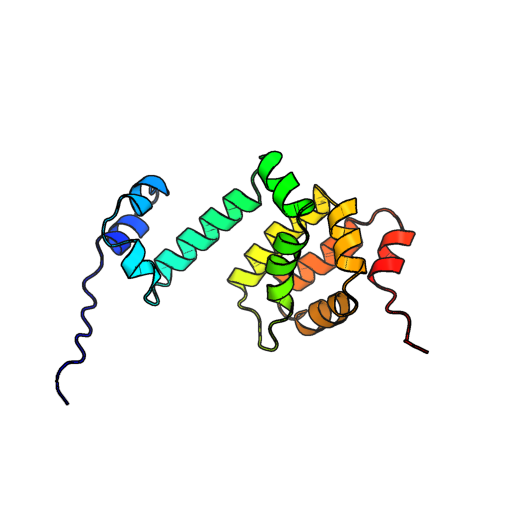.31 127 HIS A C 1
ATOM 1012 O O . HIS A 1 127 ? -3.453 -11.148 5.668 1.00 95.31 127 HIS A O 1
ATOM 1018 N N . ILE A 1 128 ? -5.104 -11.802 7.038 1.00 93.19 128 ILE A N 1
ATOM 1019 C CA . ILE A 1 128 ? -4.277 -11.924 8.251 1.00 93.19 128 ILE A CA 1
ATOM 1020 C C . ILE A 1 128 ? -3.082 -12.877 8.101 1.00 93.19 128 ILE A C 1
ATOM 1022 O O . ILE A 1 128 ? -2.082 -12.739 8.803 1.00 93.19 128 ILE A O 1
ATOM 1026 N N . GLY A 1 129 ? -3.160 -13.822 7.158 1.00 91.06 129 GLY A N 1
ATOM 1027 C CA . GLY A 1 129 ? -2.055 -14.723 6.820 1.00 91.06 129 GLY A CA 1
ATOM 1028 C C . GLY A 1 129 ? -0.836 -14.010 6.221 1.00 91.06 129 GLY A C 1
ATOM 1029 O O . GLY A 1 129 ? 0.250 -14.582 6.184 1.00 91.06 129 GLY A O 1
ATOM 1030 N N . THR A 1 130 ? -0.983 -12.757 5.782 1.00 95.81 130 THR A N 1
ATOM 1031 C CA . THR A 1 130 ? 0.130 -11.924 5.316 1.00 95.81 130 THR A CA 1
ATOM 1032 C C . THR A 1 130 ? 0.753 -11.199 6.507 1.00 95.81 130 THR A C 1
ATOM 1034 O O . THR A 1 130 ? 0.112 -10.336 7.103 1.00 95.81 130 THR A O 1
ATOM 1037 N N . SER A 1 131 ? 2.017 -11.491 6.839 1.00 95.56 131 SER A N 1
ATOM 1038 C CA . SER A 1 131 ? 2.692 -10.967 8.046 1.00 95.56 131 SER A CA 1
ATOM 1039 C C . SER A 1 131 ? 2.586 -9.448 8.202 1.00 95.56 131 SER A C 1
ATOM 1041 O O . SER A 1 131 ? 2.279 -8.956 9.282 1.00 95.56 131 SER A O 1
ATOM 1043 N N . ALA A 1 132 ? 2.731 -8.699 7.108 1.00 94.88 132 ALA A N 1
ATOM 1044 C CA . ALA A 1 132 ? 2.613 -7.244 7.130 1.00 94.88 132 ALA A CA 1
ATOM 1045 C C . ALA A 1 132 ? 1.225 -6.742 7.578 1.00 94.88 132 ALA A C 1
ATOM 1047 O O . ALA A 1 132 ? 1.123 -5.681 8.196 1.00 94.88 132 ALA A O 1
ATOM 1048 N N . ILE A 1 133 ? 0.159 -7.490 7.280 1.00 95.31 133 ILE A N 1
ATOM 1049 C CA . ILE A 1 133 ? -1.213 -7.169 7.694 1.00 95.31 133 ILE A CA 1
ATOM 1050 C C . ILE A 1 133 ? -1.423 -7.510 9.169 1.00 95.31 133 ILE A C 1
ATOM 1052 O O . ILE A 1 133 ? -2.003 -6.705 9.895 1.00 95.31 133 ILE A O 1
ATOM 1056 N N . MET A 1 134 ? -0.886 -8.640 9.640 1.00 93.44 134 MET A N 1
ATOM 1057 C CA . MET A 1 134 ? -0.859 -8.956 11.072 1.00 93.44 134 MET A CA 1
ATOM 1058 C C . MET A 1 134 ? -0.140 -7.856 11.868 1.00 93.44 134 MET A C 1
ATOM 1060 O O . MET A 1 134 ? -0.671 -7.362 12.860 1.00 93.44 134 MET A O 1
ATOM 1064 N N . ASP A 1 135 ? 1.026 -7.407 11.402 1.00 90.75 135 ASP A N 1
ATOM 1065 C CA . ASP A 1 135 ? 1.781 -6.330 12.050 1.00 90.75 135 ASP A CA 1
ATOM 1066 C C . ASP A 1 135 ? 1.023 -4.997 12.045 1.00 90.75 135 ASP A C 1
ATOM 1068 O O . ASP A 1 135 ? 1.164 -4.188 12.965 1.00 90.75 135 ASP A O 1
ATOM 1072 N N . LEU A 1 136 ? 0.231 -4.731 11.001 1.00 91.88 136 LEU A N 1
ATOM 1073 C CA . LEU A 1 136 ? -0.635 -3.554 10.944 1.00 91.88 136 LEU A CA 1
ATOM 1074 C C . LEU A 1 136 ? -1.770 -3.658 11.967 1.00 91.88 136 LEU A C 1
ATOM 1076 O O . LEU A 1 136 ? -2.034 -2.692 12.681 1.00 91.88 136 LEU A O 1
ATOM 1080 N N . LEU A 1 137 ? -2.406 -4.828 12.075 1.00 90.88 137 LEU A N 1
ATOM 1081 C CA . LEU A 1 137 ? -3.440 -5.090 13.072 1.00 90.88 137 LEU A CA 1
ATOM 1082 C C . LEU A 1 137 ? -2.883 -4.930 14.490 1.00 90.88 137 LEU A C 1
ATOM 1084 O O . LEU A 1 137 ? -3.470 -4.214 15.294 1.00 90.88 137 LEU A O 1
ATOM 1088 N N . LEU A 1 138 ? -1.726 -5.525 14.791 1.00 86.81 138 LEU A N 1
ATOM 1089 C CA . LEU A 1 138 ? -1.066 -5.360 16.087 1.00 86.81 138 LEU A CA 1
ATOM 1090 C C . LEU A 1 138 ? -0.785 -3.886 16.382 1.00 86.81 138 LEU A C 1
ATOM 1092 O O . LEU A 1 138 ? -1.118 -3.419 17.468 1.00 86.81 138 LEU A O 1
ATOM 1096 N N . ARG A 1 139 ? -0.270 -3.133 15.403 1.00 84.56 139 ARG A N 1
ATOM 1097 C CA . ARG A 1 139 ? -0.056 -1.687 15.545 1.00 84.56 139 ARG A CA 1
ATOM 1098 C C . ARG A 1 139 ? -1.343 -0.926 15.833 1.00 84.56 139 ARG A C 1
ATOM 1100 O O . ARG A 1 139 ? -1.347 -0.088 16.723 1.00 84.56 139 ARG A O 1
ATOM 1107 N N . LEU A 1 140 ? -2.445 -1.234 15.156 1.00 84.50 140 LEU A N 1
ATOM 1108 C CA . LEU A 1 140 ? -3.750 -0.637 15.458 1.00 84.50 140 LEU A CA 1
ATOM 1109 C C . LEU A 1 140 ? -4.208 -0.956 16.887 1.00 84.50 140 LEU A C 1
ATOM 1111 O O . LEU A 1 140 ? -4.748 -0.094 17.572 1.00 84.50 140 LEU A O 1
ATOM 1115 N N . LEU A 1 141 ? -3.958 -2.174 17.368 1.00 81.25 141 LEU A N 1
ATOM 1116 C CA . LEU A 1 141 ? -4.308 -2.581 18.728 1.00 81.25 141 LEU A CA 1
ATOM 1117 C C . LEU A 1 141 ? -3.448 -1.893 19.798 1.00 81.25 141 LEU A C 1
ATOM 1119 O O . LEU A 1 141 ? -3.943 -1.670 20.905 1.00 81.25 141 LEU A O 1
ATOM 1123 N N . THR A 1 142 ? -2.181 -1.593 19.496 1.00 78.31 142 THR A N 1
ATOM 1124 C CA . THR A 1 142 ? -1.221 -1.011 20.447 1.00 78.31 142 THR A CA 1
ATOM 1125 C C . THR A 1 142 ? -1.145 0.511 20.395 1.00 78.31 142 THR A C 1
ATOM 1127 O O . THR A 1 142 ? -0.937 1.127 21.429 1.00 78.31 142 THR A O 1
ATOM 1130 N N . CYS A 1 143 ? -1.312 1.132 19.223 1.00 65.75 143 CYS A N 1
ATOM 1131 C CA . CYS A 1 143 ? -1.277 2.592 19.060 1.00 65.75 143 CYS A CA 1
ATOM 1132 C C . CYS A 1 143 ? -2.532 3.272 19.614 1.00 65.75 143 CYS A C 1
ATOM 1134 O O . CYS A 1 143 ? -2.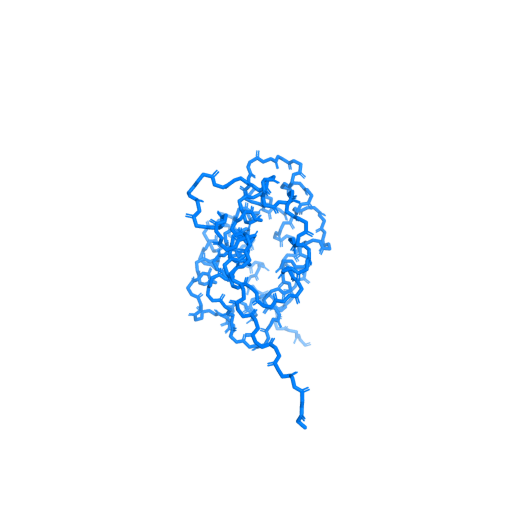534 4.476 19.856 1.00 65.75 143 CYS A O 1
ATOM 1136 N N . VAL A 1 144 ? -3.602 2.513 19.835 1.00 59.69 144 VAL A N 1
ATOM 1137 C CA . VAL A 1 144 ? -4.798 3.022 20.488 1.00 59.69 144 VAL A CA 1
ATOM 1138 C C . VAL A 1 144 ? -4.632 2.896 21.999 1.00 59.69 144 VAL A C 1
ATOM 1140 O O . VAL A 1 144 ? -5.143 1.975 22.632 1.00 59.69 144 VAL A O 1
ATOM 1143 N N . GLU A 1 145 ? -3.910 3.851 22.584 1.00 50.28 145 GLU A N 1
ATOM 1144 C CA . GLU A 1 145 ? -3.775 3.990 24.042 1.00 50.28 145 GLU A CA 1
ATOM 1145 C C . GLU A 1 145 ? -5.104 4.351 24.727 1.00 50.28 145 GLU A C 1
ATOM 1147 O O . GLU A 1 145 ? -5.222 4.240 25.945 1.00 50.28 145 GLU A O 1
ATOM 1152 N N . GLN A 1 146 ? -6.134 4.742 23.965 1.00 51.25 146 GLN A N 1
ATOM 1153 C CA . GLN A 1 146 ? -7.474 4.985 24.490 1.00 51.25 146 GLN A CA 1
ATOM 1154 C C . GLN A 1 146 ? -8.365 3.735 24.356 1.00 51.25 146 GLN A C 1
ATOM 1156 O O . GLN A 1 146 ? -8.844 3.446 23.258 1.00 51.25 146 GLN A O 1
ATOM 1161 N N . PRO A 1 147 ? -8.704 3.040 25.463 1.00 51.97 147 PRO A N 1
ATOM 1162 C CA . PRO A 1 147 ? -9.631 1.906 25.462 1.00 51.97 147 PRO A CA 1
ATOM 1163 C C . PRO A 1 147 ? -10.930 2.085 24.642 1.00 51.97 147 PRO A C 1
ATOM 1165 O O . PRO A 1 147 ? -11.343 1.102 24.020 1.00 51.97 147 PRO A O 1
ATOM 1168 N N . PRO A 1 148 ? -11.583 3.273 24.588 1.00 54.81 148 PRO A N 1
ATOM 1169 C CA . PRO A 1 148 ? -12.807 3.443 23.797 1.00 54.81 148 PRO A CA 1
ATOM 1170 C C . PRO A 1 148 ? -12.580 3.341 22.283 1.00 54.81 148 PRO A C 1
ATOM 1172 O O . PRO A 1 148 ? -13.315 2.624 21.611 1.00 54.81 148 PRO A O 1
ATOM 1175 N N . LEU A 1 149 ? -11.525 3.953 21.737 1.00 53.22 149 LEU A N 1
ATOM 1176 C CA . LEU A 1 149 ? -11.270 3.948 20.290 1.00 53.22 149 LEU A CA 1
ATOM 1177 C C . LEU A 1 149 ? -10.947 2.541 19.761 1.00 53.22 149 LEU A C 1
ATOM 1179 O O . LEU A 1 149 ? -11.304 2.207 18.633 1.00 53.22 149 LEU A O 1
ATOM 1183 N N . ARG A 1 150 ? -10.309 1.695 20.584 1.00 57.62 150 ARG A N 1
ATOM 1184 C CA . ARG A 1 150 ? -9.975 0.309 20.222 1.00 57.62 150 ARG A CA 1
ATOM 1185 C C . ARG A 1 150 ? -11.227 -0.556 20.165 1.00 57.62 150 ARG A C 1
ATOM 1187 O O . ARG A 1 150 ? -11.353 -1.362 19.251 1.00 57.62 150 ARG A O 1
ATOM 1194 N N . ARG A 1 151 ? -12.145 -0.385 21.122 1.00 56.84 151 ARG A N 1
ATOM 1195 C CA . ARG A 1 151 ? -13.456 -1.044 21.075 1.00 56.84 151 ARG A CA 1
ATOM 1196 C C . ARG A 1 151 ? -14.262 -0.563 19.879 1.00 56.84 151 ARG A C 1
ATOM 1198 O O . ARG A 1 151 ? -14.773 -1.393 19.158 1.00 56.84 151 ARG A O 1
ATOM 1205 N N . GLU A 1 152 ? -14.280 0.731 19.588 1.00 58.31 152 GLU A N 1
ATOM 1206 C CA . GLU A 1 152 ? -15.109 1.296 18.513 1.00 58.31 152 GLU A CA 1
ATOM 1207 C C . GLU A 1 152 ? -14.657 0.936 17.088 1.00 58.31 152 GLU A C 1
ATOM 1209 O O . GLU A 1 152 ? -15.483 0.925 16.183 1.00 58.31 152 GLU A O 1
ATOM 1214 N N . VAL A 1 153 ? -13.370 0.640 16.864 1.00 58.69 153 VAL A N 1
ATOM 1215 C CA . VAL A 1 153 ? -12.890 0.127 15.563 1.00 58.69 153 VAL A CA 1
ATOM 1216 C C . VAL A 1 153 ? -13.146 -1.378 15.414 1.00 58.69 153 VAL A C 1
ATOM 1218 O O . VAL A 1 153 ? -13.287 -1.863 14.295 1.00 58.69 153 VAL A O 1
ATOM 1221 N N . LEU A 1 154 ? -13.188 -2.125 16.521 1.00 62.16 154 LEU A N 1
ATOM 1222 C CA . LEU A 1 154 ? -13.301 -3.590 16.519 1.00 62.16 154 LEU A CA 1
ATOM 1223 C C . LEU A 1 154 ? -14.726 -4.099 16.779 1.00 62.16 154 LEU A C 1
ATOM 1225 O O . LEU A 1 154 ? -15.023 -5.239 16.424 1.00 62.16 154 LEU A O 1
ATOM 1229 N N . ASP A 1 155 ? -15.596 -3.283 17.377 1.00 55.31 155 ASP A N 1
ATOM 1230 C CA . ASP A 1 155 ? -17.016 -3.581 17.548 1.00 55.31 155 ASP A CA 1
ATOM 1231 C C . ASP A 1 155 ? -17.728 -3.379 16.214 1.00 55.31 155 ASP A C 1
ATOM 1233 O O . ASP A 1 155 ? -18.263 -2.318 15.888 1.00 55.31 155 ASP A O 1
ATOM 1237 N N . VAL A 1 156 ? -17.773 -4.456 15.439 1.00 54.28 156 VAL A N 1
ATOM 1238 C CA . VAL A 1 156 ? -18.778 -4.623 14.399 1.00 54.28 156 VAL A CA 1
ATOM 1239 C C . VAL A 1 156 ? -20.089 -4.892 15.136 1.00 54.28 156 VAL A C 1
ATOM 1241 O O . VAL A 1 156 ? -20.351 -6.023 15.545 1.00 54.28 156 VAL A O 1
ATOM 1244 N N . SER A 1 157 ? -20.895 -3.854 15.387 1.00 44.38 157 SER A N 1
ATOM 1245 C CA . SER A 1 157 ? -22.261 -4.083 15.871 1.00 44.38 157 SER A CA 1
ATOM 1246 C C . SER A 1 157 ? -22.950 -5.046 14.901 1.00 44.38 157 SER A C 1
ATOM 1248 O O . SER A 1 157 ? -22.937 -4.778 13.694 1.00 44.38 157 SER A O 1
ATOM 1250 N N . PRO A 1 158 ? -23.534 -6.161 15.374 1.00 41.28 158 PRO A N 1
ATOM 1251 C CA . PRO A 1 158 ? -24.372 -6.973 14.517 1.00 41.28 158 PRO A CA 1
ATOM 1252 C C . PRO A 1 158 ? -25.530 -6.076 14.092 1.00 41.28 158 PRO A C 1
ATOM 1254 O O . PRO A 1 158 ? -26.243 -5.538 14.939 1.00 41.28 158 PRO A O 1
ATOM 1257 N N . ALA A 1 159 ? -25.655 -5.842 12.787 1.00 42.41 159 ALA A N 1
ATOM 1258 C CA . ALA A 1 159 ? -26.839 -5.208 12.240 1.00 42.41 159 ALA A CA 1
ATOM 1259 C C . ALA A 1 159 ? -28.047 -6.041 12.692 1.00 42.41 159 ALA A C 1
ATOM 1261 O O . ALA A 1 159 ? -28.147 -7.220 12.343 1.00 42.41 159 ALA A O 1
ATOM 1262 N N . SER A 1 160 ? -28.869 -5.437 13.551 1.00 39.44 160 SER A N 1
ATOM 1263 C CA . SER A 1 160 ? -30.170 -5.945 13.984 1.00 39.44 160 SER A CA 1
ATOM 1264 C C . SER A 1 160 ? -31.092 -6.210 12.801 1.00 39.44 160 SER A C 1
ATOM 1266 O O . SER A 1 160 ? -31.048 -5.411 11.837 1.00 39.44 160 SER A O 1
#

pLDDT: mean 83.79, std 16.19, range [39.44, 95.81]

InterPro domains:
  IPR007587 SIT4 phosphatase-associated protein family [PF04499] (99-156)
  IPR007587 SIT4 phosphatase-associated protein family [PTHR12634] (1-155)

Radius of gyration: 19.49 Å; chains: 1; bounding box: 54×36×64 Å

Secondary structure (DSSP, 8-state):
-----------HHHHHTT-TT--HHHHHT-TTHHHHTTS--HHHHHHHHHHHHHHHHSS-HHHHHHHHH-HHHHHHHHTTTT-SSPPPHHHHHHHHHHHHHHHHHSHHHHHHHHHT-TTHHHHHHHTTTSHHHHHHHHHHHHH--SHHHHHHHH------

Sequence (160 aa):
MFWKFDLHTSSHIDTLLQRDDLVLAQLLDEEDVLQECKVPHPKLLDYLLRVSCEILTSDVPQINDALGEDEALLGRLYGFLQNTGPLNPLLASFFSKVMGVLINRKTGQVMSFLRNKADFVPLLLHHIGTSAIMDLLLRLLTCVEQPPLRREVLDVSPAS